Protein AF-A0A8T6SZL6-F1 (afdb_monomer)

Secondary structure (DSSP, 8-state):
--TT--PPPP---------PPEEEEEEEESSS--TT--EEEEEEEE-SS-S-----EEETTTEEEESSSEEEE-

Foldseek 3Di:
DPPDPDDPDDDDDDDDDWDDKDKAFPDWPPPDDDVPGKIKTAMDIDTPRDDDDWDFDQDPPPGTDDRDNMDMDD

Radius of gyration: 24.06 Å; Cα contacts (8 Å, |Δi|>4): 88; chains: 1; bounding box: 57×20×66 Å

Structure (mmCIF, N/CA/C/O backbone):
data_AF-A0A8T6SZL6-F1
#
_entry.id   AF-A0A8T6SZL6-F1
#
loop_
_atom_site.group_PDB
_atom_site.id
_atom_site.type_symbol
_atom_site.label_atom_id
_atom_site.l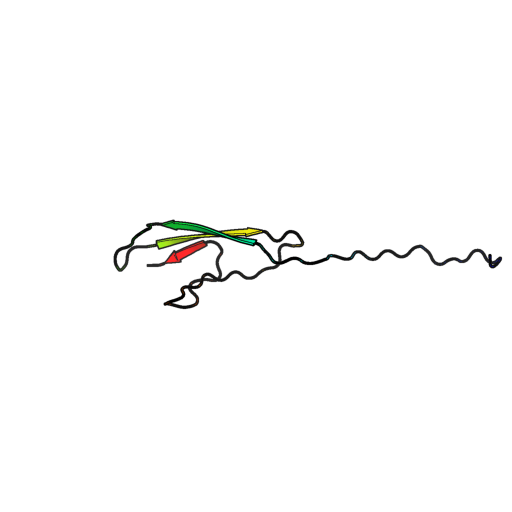abel_alt_id
_atom_site.label_comp_id
_atom_site.label_asym_id
_atom_site.label_entity_id
_atom_site.label_seq_id
_atom_site.pdbx_PDB_ins_code
_atom_site.Cartn_x
_atom_site.Cartn_y
_atom_site.Cartn_z
_atom_site.occupancy
_atom_site.B_iso_or_equiv
_atom_site.auth_seq_id
_atom_site.auth_comp_id
_atom_site.auth_asym_id
_atom_site.auth_atom_id
_atom_site.pdbx_PDB_model_num
ATOM 1 N N . MET A 1 1 ? 38.680 -3.602 -42.768 1.00 51.88 1 MET A N 1
ATOM 2 C CA . MET A 1 1 ? 38.489 -2.154 -42.985 1.00 51.88 1 MET A CA 1
ATOM 3 C C . MET A 1 1 ? 37.929 -1.994 -44.387 1.00 51.88 1 MET A C 1
ATOM 5 O O . MET A 1 1 ? 38.620 -2.411 -45.308 1.00 51.88 1 MET A O 1
ATOM 9 N N . ASP A 1 2 ? 36.710 -1.486 -44.570 1.00 58.53 2 ASP A N 1
ATOM 10 C CA . ASP A 1 2 ? 36.237 -1.045 -45.887 1.00 58.53 2 ASP A CA 1
ATOM 11 C C . ASP A 1 2 ? 36.489 0.467 -46.033 1.00 58.53 2 ASP A C 1
ATOM 13 O O . ASP A 1 2 ? 36.212 1.282 -45.156 1.00 58.53 2 ASP A O 1
ATOM 17 N N . GLY A 1 3 ? 37.168 0.845 -47.112 1.00 55.53 3 GLY A N 1
ATOM 18 C CA . GLY A 1 3 ? 37.800 2.157 -47.279 1.00 55.53 3 GLY A CA 1
ATOM 19 C C . GLY A 1 3 ? 36.857 3.316 -47.621 1.00 55.53 3 GLY A C 1
ATOM 20 O O . GLY A 1 3 ? 37.251 4.158 -48.419 1.00 55.53 3 GLY A O 1
ATOM 21 N N . LEU A 1 4 ? 35.634 3.367 -47.074 1.00 63.81 4 LEU A N 1
ATOM 22 C CA . LEU A 1 4 ? 34.626 4.395 -47.406 1.00 63.81 4 LEU A CA 1
ATOM 23 C C . LEU A 1 4 ? 34.119 5.228 -46.217 1.00 63.81 4 LEU A C 1
ATOM 25 O O . LEU A 1 4 ? 33.267 6.090 -46.404 1.00 63.81 4 LEU A O 1
ATOM 29 N N . GLY A 1 5 ? 34.651 5.031 -45.007 1.00 63.34 5 GLY A N 1
ATOM 30 C CA . GLY A 1 5 ? 34.456 5.976 -43.896 1.00 63.34 5 GLY A CA 1
ATOM 31 C C . GLY A 1 5 ? 33.011 6.177 -43.414 1.00 63.34 5 GLY A C 1
ATOM 32 O O . GLY A 1 5 ? 32.749 7.153 -42.720 1.00 63.34 5 GLY A O 1
ATOM 33 N N . ALA A 1 6 ? 32.082 5.276 -43.741 1.00 64.69 6 ALA A N 1
ATOM 34 C CA . ALA A 1 6 ? 30.670 5.387 -43.376 1.00 64.69 6 ALA A CA 1
ATOM 35 C C . ALA A 1 6 ? 30.245 4.245 -42.444 1.00 64.69 6 ALA A C 1
ATOM 37 O O . ALA A 1 6 ? 29.383 3.435 -42.774 1.00 64.69 6 ALA A O 1
ATOM 38 N N . TRP A 1 7 ? 30.847 4.174 -41.257 1.00 67.88 7 TRP A N 1
ATOM 39 C CA . TRP A 1 7 ? 30.186 3.462 -40.166 1.00 67.88 7 TRP A CA 1
ATOM 40 C C . TRP A 1 7 ? 28.930 4.253 -39.793 1.00 67.88 7 TRP A C 1
ATOM 42 O O . TRP A 1 7 ? 28.983 5.481 -39.686 1.00 67.88 7 TRP A O 1
ATOM 52 N N . SER A 1 8 ? 27.799 3.575 -39.596 1.00 71.81 8 SER A N 1
ATOM 53 C CA . SER A 1 8 ? 26.650 4.212 -38.951 1.00 71.81 8 SER A CA 1
ATOM 54 C C . SER A 1 8 ? 27.080 4.752 -37.584 1.00 71.81 8 SER A C 1
ATOM 56 O O . SER A 1 8 ? 27.940 4.162 -36.926 1.00 71.81 8 SER A O 1
ATOM 58 N N . GLY A 1 9 ? 26.477 5.858 -37.141 1.00 81.38 9 GLY A N 1
ATOM 59 C CA . GLY A 1 9 ? 26.677 6.341 -35.775 1.00 81.38 9 GLY A CA 1
ATOM 60 C C . GLY A 1 9 ? 26.396 5.239 -34.748 1.00 81.38 9 GLY A C 1
ATOM 61 O O . GLY A 1 9 ? 25.665 4.284 -35.024 1.00 81.38 9 GLY A O 1
ATOM 62 N N . TRP A 1 10 ? 26.987 5.355 -33.561 1.00 83.50 10 TRP A N 1
ATOM 63 C CA . TRP A 1 10 ? 26.666 4.445 -32.468 1.00 83.50 10 TRP A CA 1
ATOM 64 C C . TRP A 1 10 ? 25.178 4.573 -32.119 1.00 83.50 10 TRP A C 1
ATOM 66 O O . TRP A 1 10 ? 24.632 5.674 -32.056 1.00 83.50 10 TRP A O 1
ATOM 76 N N . ALA A 1 11 ? 24.525 3.433 -31.911 1.00 86.56 11 ALA A N 1
ATOM 77 C CA . ALA A 1 11 ? 23.160 3.364 -31.416 1.00 86.56 11 ALA A CA 1
ATOM 78 C C . ALA A 1 11 ? 23.193 2.928 -29.949 1.00 86.56 11 ALA A C 1
ATOM 80 O O . ALA A 1 11 ? 23.975 2.052 -29.576 1.00 86.56 11 ALA A O 1
ATOM 81 N N . LYS A 1 12 ? 22.341 3.536 -29.124 1.00 89.94 12 LYS A N 1
ATOM 82 C CA . LYS A 1 12 ? 22.149 3.163 -27.722 1.00 89.94 12 LYS A CA 1
ATOM 83 C C . LYS A 1 12 ? 20.692 2.781 -27.504 1.00 89.94 12 LYS A C 1
ATOM 85 O O . LYS A 1 12 ? 19.795 3.444 -28.017 1.00 89.94 12 LYS A O 1
ATOM 90 N N . VAL A 1 13 ? 20.486 1.734 -26.718 1.00 92.00 13 VAL A N 1
ATOM 91 C CA . VAL A 1 13 ? 19.193 1.366 -26.148 1.00 92.00 13 VAL A CA 1
ATOM 92 C C . VAL A 1 13 ? 19.366 1.273 -24.638 1.00 92.00 13 VAL A C 1
ATOM 94 O O . VAL A 1 13 ? 20.376 0.749 -24.168 1.00 92.00 13 VAL A O 1
ATOM 97 N N . ASP A 1 14 ? 18.412 1.817 -23.893 1.00 91.06 14 ASP A N 1
ATOM 98 C CA . ASP A 1 14 ? 18.331 1.641 -22.447 1.00 91.06 14 ASP A CA 1
ATOM 99 C C . ASP A 1 14 ? 17.371 0.482 -22.153 1.00 91.06 14 ASP A C 1
ATOM 101 O O . ASP A 1 14 ? 16.308 0.372 -22.765 1.00 91.06 14 ASP A O 1
ATOM 105 N N . VAL A 1 15 ? 17.782 -0.418 -21.259 1.00 90.06 15 VAL A N 1
ATOM 106 C CA . VAL A 1 15 ? 17.023 -1.613 -20.873 1.00 90.06 15 VAL A CA 1
ATOM 107 C C . VAL A 1 15 ? 16.871 -1.605 -19.359 1.00 90.06 15 VAL A C 1
ATOM 109 O O . VAL A 1 15 ? 17.874 -1.569 -18.648 1.00 90.06 15 VAL A O 1
ATOM 112 N N . THR A 1 16 ? 15.631 -1.682 -18.882 1.00 89.19 16 THR A N 1
ATOM 113 C CA . THR A 1 16 ? 15.310 -1.847 -17.459 1.00 89.19 16 THR A CA 1
ATOM 114 C C . THR A 1 16 ? 14.934 -3.301 -17.197 1.00 89.19 16 THR A C 1
ATOM 116 O O . THR A 1 16 ? 14.115 -3.872 -17.919 1.00 89.19 16 THR A O 1
ATOM 119 N N . VAL A 1 17 ? 15.534 -3.910 -16.175 1.00 89.31 17 VAL A N 1
ATOM 120 C CA . VAL A 1 17 ? 15.141 -5.237 -15.682 1.00 89.31 17 VAL A CA 1
ATOM 121 C C . VAL A 1 17 ? 14.201 -5.024 -14.508 1.00 89.31 17 VAL A C 1
ATOM 123 O O . VAL A 1 17 ? 14.659 -4.573 -13.472 1.00 89.31 17 VAL A O 1
ATOM 126 N N . ASN A 1 18 ? 12.917 -5.330 -14.679 1.00 87.88 18 ASN A N 1
ATOM 127 C CA . ASN A 1 18 ? 11.903 -5.067 -13.659 1.00 87.88 18 ASN A CA 1
ATOM 128 C C . ASN A 1 18 ? 11.914 -6.118 -12.538 1.00 87.88 18 ASN A C 1
ATOM 130 O O . ASN A 1 18 ? 11.925 -7.321 -12.828 1.00 87.88 18 ASN A O 1
ATOM 134 N N . GLY A 1 19 ? 11.853 -5.669 -11.287 1.00 87.44 19 GLY A N 1
ATOM 135 C CA . GLY A 1 19 ? 11.634 -6.485 -10.097 1.00 87.44 19 GLY A CA 1
ATOM 136 C C . GLY A 1 19 ? 10.161 -6.598 -9.695 1.00 87.44 19 GLY A C 1
ATOM 137 O O . GLY A 1 19 ? 9.260 -6.111 -10.377 1.00 87.44 19 GLY A O 1
ATOM 138 N N . LEU A 1 20 ? 9.914 -7.301 -8.587 1.00 87.50 20 LEU A N 1
ATOM 139 C CA . LEU A 1 20 ? 8.635 -7.227 -7.876 1.00 87.50 20 LEU A CA 1
ATOM 140 C C . LEU A 1 20 ? 8.703 -6.065 -6.875 1.00 87.50 20 LEU A C 1
ATOM 142 O O . LEU A 1 20 ? 9.748 -5.908 -6.241 1.00 87.50 20 LEU A O 1
ATOM 146 N N . PRO A 1 21 ? 7.609 -5.315 -6.669 1.00 89.44 21 PRO A N 1
ATOM 147 C CA . PRO A 1 21 ? 7.562 -4.321 -5.610 1.00 89.44 21 PRO A CA 1
ATOM 148 C C . PRO A 1 21 ? 7.553 -4.990 -4.231 1.00 89.44 21 PRO A C 1
ATOM 150 O O . PRO A 1 21 ? 7.031 -6.094 -4.045 1.00 89.44 21 PRO A O 1
ATOM 153 N N . GLU A 1 22 ? 8.078 -4.283 -3.239 1.00 90.44 22 GLU A N 1
ATOM 154 C CA . GLU A 1 22 ? 7.981 -4.645 -1.829 1.00 90.44 22 GLU A CA 1
ATOM 155 C C . GLU A 1 22 ? 6.833 -3.864 -1.189 1.00 90.44 22 GLU A C 1
ATOM 157 O O . GLU A 1 22 ? 6.800 -2.643 -1.290 1.00 90.44 22 GLU A O 1
ATOM 162 N N . ALA A 1 23 ? 5.901 -4.541 -0.511 1.00 91.25 23 ALA A N 1
ATOM 163 C CA . ALA A 1 23 ? 4.793 -3.908 0.207 1.00 91.25 23 ALA A CA 1
ATOM 164 C C . ALA A 1 23 ? 4.791 -4.319 1.684 1.00 91.25 23 ALA A C 1
ATOM 166 O O . ALA A 1 23 ? 5.007 -5.486 2.018 1.00 91.25 23 ALA A O 1
ATOM 167 N N . VAL A 1 24 ? 4.530 -3.361 2.576 1.00 94.31 24 VAL A N 1
ATOM 168 C CA . VAL A 1 24 ? 4.587 -3.552 4.031 1.00 94.31 24 VAL A CA 1
ATOM 169 C C . VAL A 1 24 ? 3.354 -2.946 4.693 1.00 94.31 24 VAL A C 1
ATOM 171 O O . VAL A 1 24 ? 2.972 -1.809 4.413 1.00 94.31 24 VAL A O 1
ATOM 174 N N . ILE A 1 25 ? 2.758 -3.698 5.622 1.00 95.94 25 ILE A N 1
ATOM 175 C CA . ILE A 1 25 ? 1.773 -3.168 6.570 1.00 95.94 25 ILE A CA 1
ATOM 176 C C . ILE A 1 25 ? 2.540 -2.349 7.606 1.00 95.94 25 ILE A C 1
ATOM 178 O O . ILE A 1 25 ? 3.281 -2.903 8.416 1.00 95.94 25 ILE A O 1
ATOM 182 N N . VAL A 1 26 ? 2.364 -1.030 7.573 1.00 97.50 26 VAL A N 1
ATOM 183 C CA . VAL A 1 26 ? 2.997 -0.104 8.522 1.00 97.50 26 VAL A CA 1
ATOM 184 C C . VAL A 1 26 ? 2.268 -0.148 9.862 1.00 97.50 26 VAL A C 1
ATOM 186 O O . VAL A 1 26 ? 2.907 -0.154 10.912 1.00 97.50 26 VAL A O 1
ATOM 189 N N . GLY A 1 27 ? 0.936 -0.229 9.845 1.00 96.69 27 GLY A N 1
ATOM 190 C CA . GLY A 1 27 ? 0.159 -0.313 11.074 1.00 96.69 27 GLY A CA 1
ATOM 191 C C . GLY A 1 27 ? -1.342 -0.444 10.861 1.00 96.69 27 GLY A C 1
ATOM 192 O O . GLY A 1 27 ? -1.887 -0.002 9.848 1.00 96.69 27 GLY A O 1
ATOM 193 N N . ILE A 1 28 ? -1.9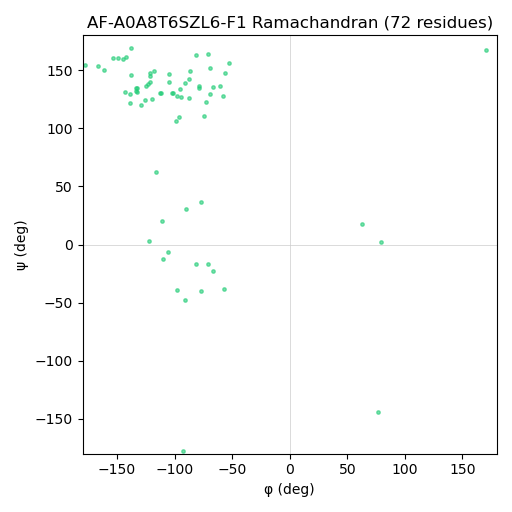90 -1.032 11.866 1.00 96.94 28 ILE A N 1
ATOM 194 C CA . ILE A 1 28 ? -3.443 -1.133 12.008 1.00 96.94 28 ILE A CA 1
ATOM 195 C C . ILE A 1 28 ? -3.783 -0.641 13.416 1.00 96.94 28 ILE A C 1
ATOM 197 O O . ILE A 1 28 ? -3.267 -1.190 14.394 1.00 96.94 28 ILE A O 1
ATOM 201 N N . THR A 1 29 ? -4.593 0.413 13.521 1.00 97.38 29 THR A N 1
ATOM 202 C CA . THR A 1 29 ? -4.938 1.044 14.805 1.00 97.38 29 THR A CA 1
ATOM 203 C C . THR A 1 29 ? -6.447 1.277 14.909 1.00 97.38 29 THR A C 1
ATOM 205 O O . THR A 1 29 ? -7.008 1.862 13.989 1.00 97.38 29 THR A O 1
ATOM 208 N N . PRO A 1 30 ? -7.101 0.896 16.020 1.00 96.75 30 PRO A N 1
ATOM 209 C CA . PRO A 1 30 ? -6.544 0.149 17.151 1.00 96.75 30 PRO A CA 1
ATOM 210 C C . PRO A 1 30 ? -6.255 -1.321 16.790 1.00 96.75 30 PRO A C 1
ATOM 212 O O . PRO A 1 30 ? -6.749 -1.846 15.797 1.00 96.75 30 PRO A O 1
ATOM 215 N N . SER A 1 31 ? -5.449 -2.009 17.607 1.00 93.62 31 SER A N 1
ATOM 216 C CA . SER A 1 31 ? -5.140 -3.439 17.411 1.00 93.62 31 SER A CA 1
ATOM 217 C C . SER A 1 31 ? -6.321 -4.368 17.716 1.00 93.62 31 SER A C 1
ATOM 219 O O . SER A 1 31 ? -6.319 -5.533 17.323 1.00 93.62 31 SER A O 1
ATOM 221 N N . SER A 1 32 ? -7.323 -3.854 18.426 1.00 94.06 32 SER A N 1
ATOM 222 C CA . SER A 1 32 ? -8.614 -4.481 18.670 1.00 94.06 32 SER A CA 1
ATOM 223 C C . SER A 1 32 ? -9.660 -3.381 18.657 1.00 94.06 32 SER A C 1
ATOM 225 O O . SER A 1 32 ? -9.481 -2.374 19.337 1.00 94.06 32 SER A O 1
ATOM 227 N N . ALA A 1 33 ? -10.740 -3.598 17.920 1.00 94.50 33 ALA A N 1
ATOM 228 C CA . ALA A 1 33 ? -11.819 -2.636 17.757 1.00 94.50 33 ALA A CA 1
ATOM 229 C C . ALA A 1 33 ? -13.142 -3.242 18.231 1.00 94.50 33 ALA A C 1
ATOM 231 O O . ALA A 1 33 ? -13.351 -4.456 18.123 1.00 94.50 33 ALA A O 1
ATOM 232 N N . GLN A 1 34 ? -14.026 -2.409 18.771 1.00 96.75 34 GLN A N 1
ATOM 233 C CA . GLN A 1 34 ? -15.429 -2.773 18.971 1.00 96.75 34 GLN A CA 1
ATOM 234 C C . GLN A 1 34 ? -16.219 -2.606 17.669 1.00 96.75 34 GLN A C 1
ATOM 236 O O . GLN A 1 34 ? -15.781 -1.943 16.733 1.00 96.75 34 GLN A O 1
ATOM 241 N N . GLU A 1 35 ? -17.402 -3.215 17.598 1.00 95.12 35 GLU A N 1
ATOM 242 C CA . GLU A 1 35 ? -18.295 -3.025 16.454 1.00 95.12 35 GLU A CA 1
ATOM 243 C C . GLU A 1 35 ? -18.644 -1.535 16.280 1.00 95.12 35 GLU A C 1
ATOM 245 O O . GLU A 1 35 ? -19.064 -0.874 17.232 1.00 95.12 35 GLU A O 1
ATOM 250 N N . GLY A 1 36 ? -18.453 -1.014 15.064 1.00 95.25 36 GLY A N 1
ATOM 251 C CA . GLY A 1 36 ? -18.666 0.394 14.724 1.00 95.25 36 GLY A CA 1
ATOM 252 C C . GLY A 1 36 ? -17.531 1.340 15.130 1.00 95.25 36 GLY A C 1
ATOM 253 O O . GLY A 1 36 ? -17.649 2.547 14.919 1.00 95.25 36 GLY A O 1
ATOM 254 N N . GLU A 1 37 ? -16.441 0.833 15.714 1.00 97.50 37 GLU A N 1
ATOM 255 C CA . GLU A 1 37 ? -15.239 1.625 15.973 1.00 97.50 37 GLU A CA 1
ATOM 256 C C . GLU A 1 37 ? -14.409 1.785 14.694 1.00 97.50 37 GLU A C 1
ATOM 258 O O . GLU A 1 37 ? -14.188 0.833 13.948 1.00 97.50 37 GLU A O 1
ATOM 263 N N . THR A 1 38 ? -13.921 3.002 14.446 1.00 97.62 38 THR A N 1
ATOM 264 C CA . THR A 1 38 ? -13.065 3.279 13.292 1.00 97.62 38 THR A CA 1
ATOM 265 C C . THR A 1 38 ? -11.695 2.625 13.456 1.00 97.62 38 THR A C 1
ATOM 267 O O . THR A 1 38 ? -11.001 2.850 14.446 1.00 97.62 38 THR A O 1
ATOM 270 N N . ILE A 1 39 ? -11.274 1.896 12.428 1.00 97.50 39 ILE A N 1
ATOM 271 C CA . ILE A 1 39 ? -9.951 1.295 12.292 1.00 97.50 39 ILE A CA 1
ATOM 272 C C . ILE A 1 39 ? -9.206 2.000 11.163 1.00 97.50 39 ILE A C 1
ATOM 274 O O . ILE A 1 39 ? -9.724 2.139 10.054 1.00 97.50 39 ILE A O 1
ATOM 278 N N . GLU A 1 40 ? -7.974 2.410 11.432 1.00 98.06 40 GLU A N 1
ATOM 279 C CA . GLU A 1 40 ? -7.046 2.979 10.463 1.00 98.06 40 GLU A CA 1
ATOM 280 C C . GLU A 1 40 ? -6.017 1.939 10.018 1.00 98.06 40 GLU A C 1
ATOM 282 O O . GLU A 1 40 ? -5.352 1.301 10.837 1.00 98.06 40 GLU A O 1
ATOM 287 N N . PHE A 1 41 ? -5.855 1.815 8.704 1.00 97.69 41 PHE A N 1
ATOM 288 C CA . PHE A 1 41 ? -4.885 0.957 8.037 1.00 97.69 41 PHE A CA 1
ATOM 289 C C . PHE A 1 41 ? -3.860 1.833 7.328 1.00 97.69 41 PHE A C 1
ATOM 291 O O . PHE A 1 41 ? -4.215 2.746 6.577 1.00 97.69 41 PHE A O 1
ATOM 298 N N . THR A 1 42 ? -2.583 1.540 7.541 1.00 97.69 42 THR A N 1
ATOM 299 C CA . THR A 1 42 ? -1.463 2.264 6.935 1.00 97.69 42 THR A CA 1
ATOM 300 C C . THR A 1 42 ? -0.459 1.281 6.356 1.00 97.69 42 THR A C 1
ATOM 302 O O . THR A 1 42 ? -0.108 0.280 6.985 1.00 97.69 42 THR A O 1
ATOM 305 N N . GLY A 1 43 ? -0.008 1.561 5.138 1.00 95.38 43 GLY A N 1
ATOM 306 C CA . GLY A 1 43 ? 0.939 0.735 4.403 1.00 95.38 43 GLY A CA 1
ATOM 307 C C . GLY A 1 43 ? 1.993 1.578 3.705 1.00 95.38 43 GLY A C 1
ATOM 308 O O . GLY A 1 43 ? 1.887 2.804 3.625 1.00 95.38 43 GLY A O 1
ATOM 309 N N . SER A 1 44 ? 3.016 0.902 3.207 1.00 92.75 44 SER A N 1
ATOM 310 C CA . SER A 1 44 ? 4.043 1.477 2.345 1.00 92.75 44 SER A CA 1
ATOM 311 C C . SER A 1 44 ? 4.441 0.477 1.271 1.00 92.75 44 SER A C 1
ATOM 313 O O . SER A 1 44 ? 4.240 -0.728 1.433 1.00 92.75 44 SER A O 1
ATOM 315 N N . TYR A 1 45 ? 5.066 0.972 0.212 1.00 90.50 45 TYR A N 1
ATOM 316 C CA . TYR A 1 45 ? 5.620 0.151 -0.853 1.00 90.50 45 TYR A CA 1
ATOM 317 C C . TYR A 1 45 ? 6.912 0.774 -1.382 1.00 90.50 45 TYR A C 1
ATOM 319 O O . TYR A 1 45 ? 7.139 1.975 -1.214 1.00 90.50 45 TYR A O 1
ATOM 327 N N . VAL A 1 46 ? 7.723 -0.045 -2.041 1.00 89.31 46 VAL A N 1
ATOM 328 C CA . VAL A 1 46 ? 8.876 0.377 -2.836 1.00 89.31 46 VAL A CA 1
ATOM 329 C C . VAL A 1 46 ? 8.912 -0.459 -4.110 1.00 89.31 46 VAL A C 1
ATOM 331 O O . VAL A 1 46 ? 8.855 -1.683 -4.048 1.00 89.31 46 VAL A O 1
ATOM 334 N N . ASP A 1 47 ? 9.033 0.207 -5.253 1.00 88.94 47 ASP A N 1
ATOM 335 C CA . ASP A 1 47 ? 9.450 -0.391 -6.521 1.00 88.94 47 ASP A CA 1
ATOM 336 C C . ASP A 1 47 ? 10.737 0.329 -6.949 1.00 88.94 47 ASP A C 1
ATOM 338 O O . ASP A 1 47 ? 10.808 1.561 -6.954 1.00 88.94 47 ASP A O 1
ATOM 342 N N . HIS A 1 48 ? 11.796 -0.438 -7.195 1.00 88.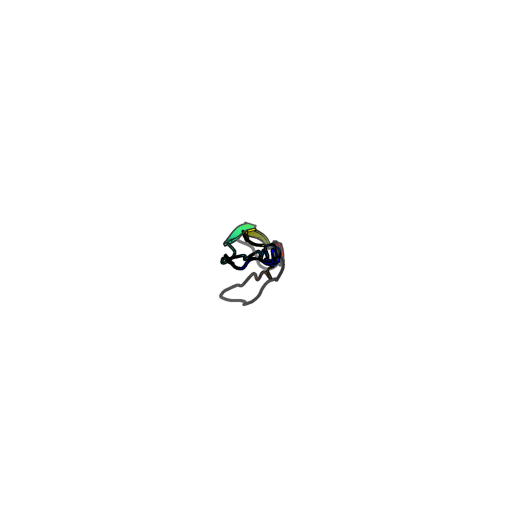81 48 HIS A N 1
ATOM 343 C CA . HIS A 1 48 ? 13.132 0.095 -7.45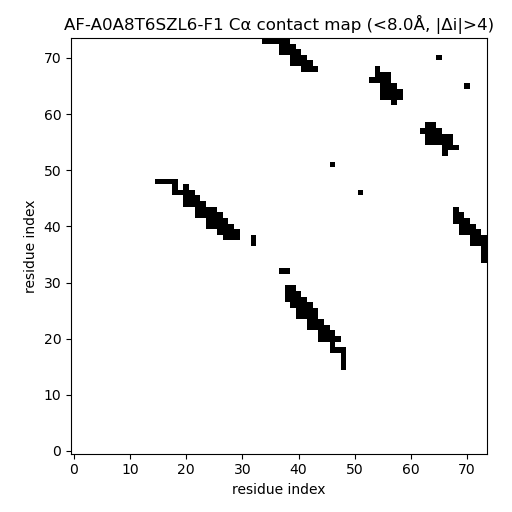3 1.00 88.81 48 HIS A CA 1
ATOM 344 C C . HIS A 1 48 ? 13.322 0.566 -8.900 1.00 88.81 48 HIS A C 1
ATOM 346 O O . HIS A 1 48 ? 14.254 1.326 -9.181 1.00 88.81 48 HIS A O 1
ATOM 352 N N . GLU A 1 49 ? 12.445 0.143 -9.810 1.00 89.81 49 GLU A N 1
ATOM 353 C CA . GLU A 1 49 ? 12.581 0.354 -11.248 1.00 89.81 49 GLU A CA 1
ATOM 354 C C . GLU A 1 49 ? 11.562 1.344 -11.828 1.00 89.81 49 GLU A C 1
ATOM 356 O O . GLU A 1 49 ? 11.758 1.830 -12.948 1.00 89.81 49 GLU A O 1
ATOM 361 N N . GLY A 1 50 ? 10.521 1.707 -11.073 1.00 81.06 50 GLY A N 1
ATOM 362 C CA . GLY A 1 50 ? 9.602 2.795 -11.413 1.00 81.06 50 GLY A CA 1
ATOM 363 C C . GLY A 1 50 ? 8.366 2.872 -10.513 1.00 81.06 50 GLY A C 1
ATOM 364 O O . GLY A 1 50 ? 8.046 1.940 -9.798 1.00 81.06 50 GLY A O 1
ATOM 365 N N . ASP A 1 51 ? 7.619 3.975 -10.583 1.00 71.38 51 ASP A N 1
ATOM 366 C CA . ASP A 1 51 ? 6.479 4.243 -9.683 1.00 71.38 51 ASP A CA 1
ATOM 367 C C . ASP A 1 51 ? 5.116 3.713 -10.198 1.00 71.38 51 ASP A C 1
ATOM 369 O O . ASP A 1 51 ? 4.071 4.320 -9.952 1.00 71.38 51 ASP A O 1
ATOM 373 N N . LEU A 1 52 ? 5.082 2.614 -10.959 1.00 65.56 52 LEU A N 1
ATOM 374 C CA . LEU A 1 52 ? 3.827 2.052 -11.487 1.00 65.56 52 LEU A CA 1
ATOM 375 C C . LEU A 1 52 ? 3.335 0.887 -10.631 1.00 65.56 52 LEU A C 1
ATOM 377 O O . LEU A 1 52 ? 3.854 -0.216 -10.761 1.00 65.56 52 LEU A O 1
ATOM 381 N N . PHE A 1 53 ? 2.282 1.080 -9.834 1.00 72.69 53 PHE A N 1
ATOM 382 C CA . PHE A 1 53 ? 1.580 -0.047 -9.210 1.00 72.69 53 PHE A CA 1
ATOM 383 C C . PHE A 1 53 ? 0.172 0.336 -8.727 1.00 72.69 53 PHE A C 1
ATOM 385 O O . PHE A 1 53 ? -0.116 1.473 -8.343 1.00 72.69 53 PHE A O 1
ATOM 392 N N . ASP A 1 54 ? -0.695 -0.673 -8.752 1.00 87.56 54 ASP A N 1
ATOM 393 C CA . ASP A 1 54 ? -1.945 -0.720 -8.005 1.00 87.56 54 ASP A CA 1
ATOM 394 C C . ASP A 1 54 ? -1.660 -1.277 -6.605 1.00 87.56 54 ASP A C 1
ATOM 396 O O . ASP A 1 54 ? -0.769 -2.110 -6.423 1.00 87.56 54 ASP A O 1
ATOM 400 N N . VAL A 1 55 ? -2.437 -0.854 -5.609 1.00 90.81 55 VAL A N 1
ATOM 401 C CA . VAL A 1 55 ? -2.415 -1.475 -4.279 1.00 90.81 55 VAL A CA 1
ATOM 402 C C . VAL A 1 55 ? -3.755 -2.066 -3.930 1.00 90.81 55 VAL A C 1
ATOM 404 O O . VAL A 1 55 ? -4.794 -1.542 -4.320 1.00 90.81 55 VAL A O 1
ATOM 407 N N . GLU A 1 56 ? -3.717 -3.134 -3.143 1.00 95.06 56 GLU A N 1
ATOM 408 C CA . GLU A 1 56 ? -4.904 -3.792 -2.627 1.00 95.06 56 GLU A CA 1
ATOM 409 C C . GLU A 1 56 ? -4.676 -4.178 -1.166 1.00 95.06 56 GLU A C 1
ATOM 411 O O . GLU A 1 56 ? -3.761 -4.929 -0.828 1.00 95.06 56 GLU A O 1
ATOM 416 N N . TRP A 1 57 ? -5.542 -3.674 -0.293 1.00 95.56 57 TRP A N 1
ATOM 417 C CA . TRP A 1 57 ? -5.735 -4.234 1.035 1.00 95.56 57 TRP A CA 1
ATOM 418 C C . TRP A 1 57 ? -6.773 -5.337 0.948 1.00 95.56 57 TRP A C 1
ATOM 420 O O . TRP A 1 57 ? -7.894 -5.099 0.492 1.00 95.56 57 TRP A O 1
ATOM 430 N N . ARG A 1 58 ? -6.419 -6.527 1.432 1.00 96.50 58 ARG A N 1
ATOM 4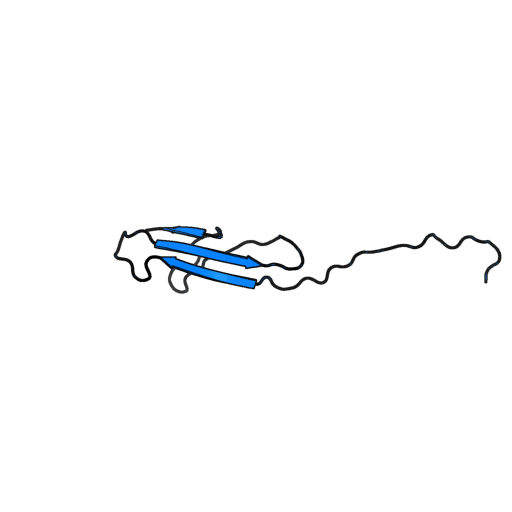31 C CA . ARG A 1 58 ? -7.294 -7.694 1.395 1.00 96.50 58 ARG A CA 1
ATOM 432 C C . ARG A 1 58 ? -7.320 -8.413 2.739 1.00 96.50 58 ARG A C 1
ATOM 434 O O . ARG A 1 58 ? -6.278 -8.717 3.312 1.00 96.50 58 ARG A O 1
ATOM 441 N N . SER A 1 59 ? -8.529 -8.709 3.195 1.00 93.94 59 SER A N 1
ATOM 442 C CA . SER A 1 59 ? -8.830 -9.606 4.306 1.00 93.94 59 SER A CA 1
ATOM 443 C C . SER A 1 59 ? -9.038 -11.021 3.763 1.00 93.94 59 SER A C 1
ATOM 445 O O . SER A 1 59 ? -9.661 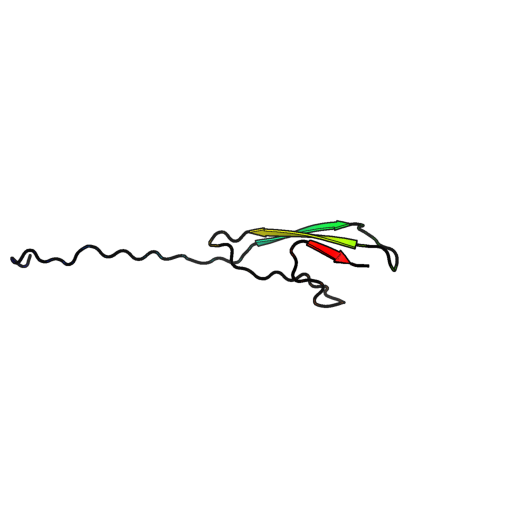-11.218 2.715 1.00 93.94 59 SER A O 1
ATOM 447 N N . ASP A 1 60 ? -8.522 -12.024 4.466 1.00 96.81 60 ASP A N 1
ATOM 448 C CA . ASP A 1 60 ? -8.800 -13.435 4.180 1.00 96.81 60 ASP A CA 1
ATOM 449 C C . ASP A 1 60 ? -10.269 -13.801 4.442 1.00 96.81 60 ASP A C 1
ATOM 451 O O . ASP A 1 60 ? -10.790 -14.738 3.834 1.00 96.81 60 ASP A O 1
ATOM 455 N N . ARG A 1 61 ? -10.945 -13.024 5.293 1.00 95.81 61 ARG A N 1
ATOM 456 C CA . ARG A 1 61 ? -12.365 -13.154 5.615 1.00 95.81 61 ARG A CA 1
ATOM 457 C C . ARG A 1 61 ? -13.266 -12.317 4.707 1.00 95.81 61 ARG A C 1
ATOM 459 O O . ARG A 1 61 ? -14.271 -12.832 4.223 1.00 95.81 61 ARG A O 1
ATOM 466 N N . ASP A 1 62 ? -12.930 -11.046 4.502 1.00 95.00 62 ASP A N 1
ATOM 467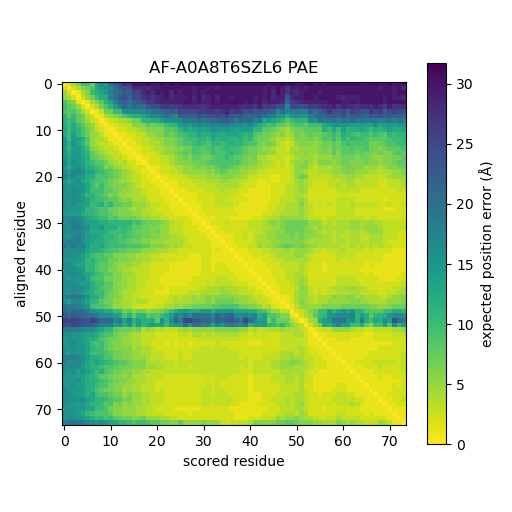 C CA . ASP A 1 62 ? -13.853 -10.054 3.920 1.00 95.00 62 ASP A CA 1
ATOM 468 C C . ASP A 1 62 ? -13.522 -9.704 2.460 1.00 95.00 62 ASP A C 1
ATOM 470 O O . ASP A 1 62 ? -14.283 -9.009 1.790 1.00 95.00 62 ASP A O 1
ATOM 474 N N . GLY A 1 63 ? -12.402 -10.207 1.936 1.00 97.69 63 GLY A N 1
ATOM 475 C CA . GLY A 1 63 ? -11.949 -9.896 0.586 1.00 97.69 63 GLY A CA 1
ATOM 476 C C . GLY A 1 63 ? -11.329 -8.503 0.496 1.00 97.69 63 GLY A C 1
ATOM 477 O O . GLY A 1 63 ? -10.597 -8.082 1.390 1.00 97.69 63 GLY A O 1
ATOM 478 N N . VAL A 1 64 ? -11.553 -7.815 -0.624 1.00 97.62 64 VAL A N 1
ATOM 479 C CA . VAL A 1 64 ? -10.917 -6.522 -0.914 1.00 97.62 64 VAL A CA 1
ATOM 480 C C . VAL A 1 64 ? -11.523 -5.419 -0.052 1.00 97.62 64 VAL A C 1
ATOM 482 O O . VAL A 1 64 ? -12.722 -5.160 -0.114 1.00 97.62 64 VAL A O 1
ATOM 485 N N . LEU A 1 65 ? -10.673 -4.741 0.716 1.00 96.56 65 LEU A N 1
ATOM 486 C CA . LEU A 1 65 ? -11.060 -3.666 1.628 1.00 96.56 65 LEU A CA 1
ATOM 487 C C . LEU A 1 65 ? -10.839 -2.280 1.016 1.00 96.56 65 LEU A C 1
ATOM 489 O O . LEU A 1 65 ? -11.633 -1.367 1.231 1.00 96.56 65 LEU A O 1
ATOM 493 N N . SER A 1 66 ? -9.740 -2.092 0.280 1.00 96.62 66 SER A N 1
ATOM 494 C CA . SER A 1 66 ? -9.344 -0.780 -0.241 1.00 96.62 66 SER A CA 1
ATOM 495 C C . SER A 1 66 ? -8.257 -0.891 -1.307 1.00 96.62 66 SER A C 1
ATOM 497 O O . SER A 1 66 ? -7.439 -1.802 -1.262 1.00 96.62 66 SER A O 1
ATOM 499 N N . HIS A 1 67 ? -8.204 0.099 -2.201 1.00 95.25 67 HIS A N 1
ATOM 500 C CA . HIS A 1 67 ? -7.109 0.300 -3.161 1.00 95.25 67 HIS A CA 1
ATOM 501 C C . HIS A 1 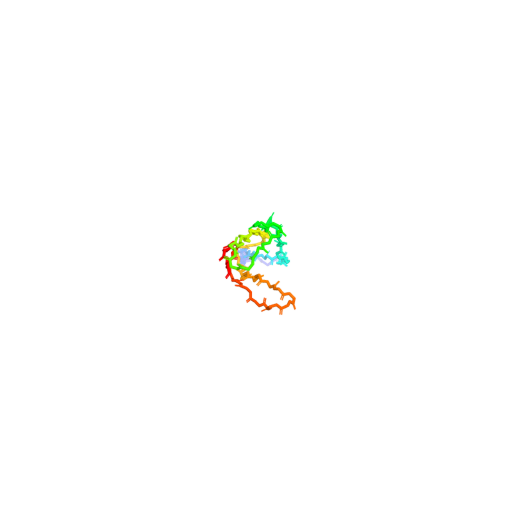67 ? -6.270 1.548 -2.839 1.00 95.25 67 HIS A C 1
ATOM 503 O O . HIS A 1 67 ? -5.622 2.138 -3.700 1.00 95.25 67 HIS A O 1
ATOM 509 N N . LYS A 1 68 ? -6.335 2.022 -1.590 1.00 94.38 68 LYS A N 1
ATOM 510 C CA . LYS A 1 68 ? -5.553 3.164 -1.103 1.00 94.38 68 LYS A CA 1
ATOM 511 C C . LYS A 1 68 ? -4.413 2.670 -0.227 1.00 94.38 68 LYS A C 1
ATOM 513 O O . LYS A 1 68 ? -4.593 1.729 0.537 1.00 94.38 68 LYS A O 1
ATOM 518 N N . MET A 1 69 ? -3.280 3.370 -0.265 1.00 92.75 69 MET A N 1
ATOM 519 C CA . MET A 1 69 ? -2.121 3.058 0.580 1.00 92.75 69 MET A CA 1
ATOM 520 C C . MET A 1 69 ? -2.452 3.070 2.077 1.00 92.75 69 MET A C 1
ATOM 522 O O . MET A 1 69 ? -1.985 2.228 2.837 1.00 92.75 69 MET A O 1
ATOM 526 N N . GLY A 1 70 ? -3.301 4.012 2.482 1.00 95.44 70 GLY A N 1
ATOM 527 C CA . GLY A 1 70 ? -3.906 4.048 3.802 1.00 95.44 70 GLY A CA 1
ATOM 528 C C . GLY A 1 70 ? -5.377 4.425 3.703 1.00 95.44 70 GLY A C 1
ATOM 529 O O . GLY A 1 70 ? -5.784 5.185 2.816 1.00 95.44 70 GLY A O 1
ATOM 530 N N . PHE A 1 71 ? -6.184 3.855 4.589 1.00 97.81 71 PHE A N 1
ATOM 531 C CA . PHE A 1 71 ? -7.617 4.110 4.661 1.00 97.81 71 PHE A CA 1
ATOM 532 C C . PHE A 1 71 ? -8.136 3.875 6.078 1.00 97.81 71 PHE A C 1
ATOM 534 O O . PHE A 1 71 ? -7.501 3.191 6.874 1.00 97.81 71 PHE A O 1
ATOM 541 N N . ALA A 1 72 ? -9.304 4.438 6.370 1.00 97.50 72 ALA A N 1
ATOM 542 C CA . ALA A 1 72 ? -10.034 4.183 7.600 1.00 97.50 72 ALA A CA 1
ATOM 543 C C . ALA A 1 72 ? -11.418 3.618 7.268 1.00 97.50 72 ALA A C 1
ATOM 545 O O . ALA A 1 72 ? -12.014 3.998 6.254 1.00 97.50 72 ALA A O 1
ATOM 546 N N . THR A 1 73 ? -11.920 2.709 8.099 1.00 95.00 73 THR A N 1
ATOM 547 C CA . THR A 1 73 ? -13.251 2.094 7.961 1.00 95.00 73 THR A CA 1
ATOM 548 C C . THR A 1 73 ? -13.815 1.729 9.340 1.00 95.00 73 THR A C 1
ATOM 550 O O . THR A 1 73 ? -13.047 1.681 10.295 1.00 95.00 73 THR A O 1
ATOM 553 N N . SER A 1 74 ? -15.130 1.527 9.463 1.00 92.31 74 SER A N 1
ATOM 554 C CA . SER A 1 74 ? -15.863 1.299 10.726 1.00 92.31 74 SER A CA 1
ATOM 555 C C . SER A 1 74 ? -16.996 0.301 10.544 1.00 92.31 74 SER A C 1
ATOM 557 O O . SER A 1 74 ? -17.648 0.423 9.478 1.00 92.31 74 SER A O 1
#

Mean predicted aligned error: 7.6 Å

Solvent-accessible surface area (backbone atoms only — not comparable to full-atom values): 5139 Å² total; per-residue (Å²): 136,76,96,73,86,73,74,76,78,91,83,86,83,90,83,84,83,80,79,81,66,49,76,46,83,72,45,60,42,58,88,72,72,59,94,74,43,69,36,38,41,35,45,51,71,50,52,96,80,54,97,82,79,88,54,76,43,69,44,97,86,77,39,77,75,41,67,53,66,53,52,72,52,92

Sequence (74 aa):
M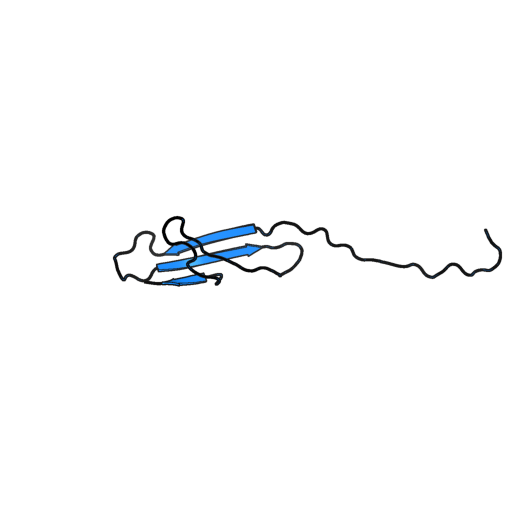DGLGAWSGWAKVDVTVNGLPEAVIVGITPSSAQEGETIEFTGSYVDHEGDLFDVEWRSDRDGVLSHKMGFATS

pLDDT: mean 88.88, std 11.26, range [51.88, 98.06]